Protein AF-A0AA50QR69-F1 (afdb_monomer)

Foldseek 3Di:
DDPVVVLVCCQPPVVVQCVVCLQQVVLVSVVVNDDPVVSVVSNVVSVVCVVQQKGRPKDWDDKADWDFDDWDQDPVGIDTDIDIDTDMDTDIAHPVRDD

Organism: NCBI:txid2839607

Secondary structure (DSSP, 8-state):
--HHHHHHHIIIIIHHHHHHHHHHT-HHHHHHHS-HHHHHHHHHHHHHHHHTT-EE--EEEEEEEEEEEEEEEETTEEEEEEEEEEEEE--EE-TT---

pLDDT: mean 94.92, std 2.82, range [77.81, 97.88]

Sequence (99 aa):
FTAQKFLKDCGNDIIPNILEAMVRGDLEILKDWCYEGVFNILATPIKQCKQLGYRLDSKILDIENIELVMGKMMDQGPVLVLTFQSQQIMCVRDGKNNV

Nearest PDB structures (foldseek):
  2cw9-assembly1_A  TM=9.917E-01  e=4.374E-11  Homo sapiens
  3qk9-assembly1_A  TM=9.060E-01  e=1.125E-06  Saccharomyces cerevisiae
  8scx-assembly1_C  TM=9.147E-01  e=2.582E-06  Saccharomyces cerevisiae
  2fxt-assembly1_A-2  TM=8.986E-01  e=6.729E-06  Saccharomyces cerevisiae
  5u9o-assembly1_H  TM=6.435E-01  e=2.097E-01  Arabidopsis thaliana

Structure (mmCIF, N/CA/C/O backbone):
data_AF-A0AA50QR69-F1
#
_entry.id   AF-A0AA50QR69-F1
#
loop_
_atom_site.group_PDB
_atom_site.id
_atom_site.type_symbol
_atom_site.label_atom_id
_atom_site.label_alt_id
_atom_site.label_comp_id
_atom_site.label_asym_id
_atom_site.label_entity_id
_atom_site.label_seq_id
_atom_site.pdbx_PDB_ins_code
_atom_site.Cartn_x
_atom_site.Cartn_y
_atom_site.Cartn_z
_atom_site.occupancy
_atom_site.B_iso_or_equiv
_atom_site.auth_seq_id
_atom_site.auth_comp_id
_atom_site.auth_asym_id
_atom_site.auth_atom_id
_atom_site.pdbx_PDB_model_num
ATOM 1 N N . PHE A 1 1 ? 7.022 -6.056 -21.956 1.00 77.81 1 PHE A N 1
ATOM 2 C CA . PHE A 1 1 ? 7.314 -5.454 -20.642 1.00 77.81 1 PHE A CA 1
ATOM 3 C C . 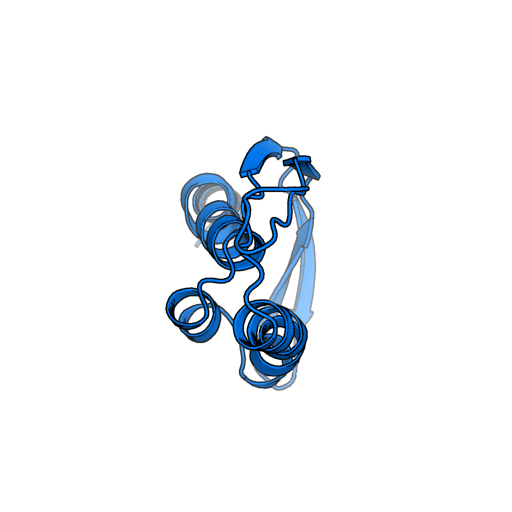PHE A 1 1 ? 8.284 -4.300 -20.860 1.00 77.81 1 PHE A C 1
ATOM 5 O O . PHE A 1 1 ? 9.320 -4.527 -21.469 1.00 77.81 1 PHE A O 1
ATOM 12 N N . THR A 1 2 ? 7.934 -3.076 -20.460 1.00 90.50 2 THR A N 1
ATOM 13 C CA . THR A 1 2 ? 8.862 -1.930 -20.440 1.00 90.50 2 THR A CA 1
ATOM 14 C C . THR A 1 2 ? 8.776 -1.268 -19.071 1.00 90.50 2 THR A C 1
ATOM 16 O O . THR A 1 2 ? 7.691 -1.216 -18.491 1.00 90.50 2 THR A O 1
ATOM 19 N N . ALA A 1 3 ? 9.898 -0.751 -18.565 1.00 87.56 3 ALA A N 1
ATOM 20 C CA . ALA A 1 3 ? 9.936 -0.103 -17.254 1.00 87.56 3 ALA A CA 1
ATOM 21 C C . ALA A 1 3 ? 8.956 1.081 -17.173 1.00 87.56 3 ALA A C 1
ATOM 23 O O . ALA A 1 3 ? 8.207 1.187 -16.212 1.00 87.56 3 ALA A O 1
ATOM 24 N N . GLN A 1 4 ? 8.871 1.909 -18.220 1.00 91.44 4 GLN A N 1
ATOM 25 C CA . GLN A 1 4 ? 7.921 3.030 -18.276 1.00 91.44 4 GLN A CA 1
ATOM 26 C C . GLN A 1 4 ? 6.456 2.592 -18.213 1.00 91.44 4 GLN A C 1
ATOM 28 O O . GLN A 1 4 ? 5.666 3.221 -17.514 1.00 91.44 4 GLN A O 1
ATOM 33 N N . LYS A 1 5 ? 6.079 1.521 -18.928 1.00 94.25 5 LYS A N 1
ATOM 34 C CA . LYS A 1 5 ? 4.706 1.011 -18.854 1.00 94.25 5 LYS A CA 1
ATOM 35 C C . LYS A 1 5 ? 4.416 0.465 -17.457 1.00 94.25 5 LYS A C 1
ATOM 37 O O . LYS A 1 5 ? 3.391 0.808 -16.892 1.00 94.25 5 LYS A O 1
ATOM 42 N N . PHE A 1 6 ? 5.347 -0.301 -16.890 1.00 93.94 6 PHE A N 1
ATOM 43 C CA . PHE A 1 6 ? 5.206 -0.836 -15.539 1.00 93.94 6 PHE A CA 1
ATOM 44 C C . PHE A 1 6 ? 5.051 0.273 -14.489 1.00 93.94 6 PHE A C 1
ATOM 46 O O . PHE A 1 6 ? 4.132 0.206 -13.689 1.00 93.94 6 PHE A O 1
ATOM 53 N N . LEU A 1 7 ? 5.861 1.337 -14.541 1.00 95.25 7 LEU A N 1
ATOM 54 C CA . LEU A 1 7 ? 5.729 2.485 -13.632 1.00 95.25 7 LEU A CA 1
ATOM 55 C C . LEU A 1 7 ? 4.372 3.190 -13.770 1.00 95.25 7 LEU A C 1
ATOM 57 O O . LEU A 1 7 ? 3.776 3.587 -12.771 1.00 95.25 7 LEU A O 1
ATOM 61 N N . LYS A 1 8 ? 3.855 3.304 -14.998 1.00 95.12 8 LYS A N 1
ATOM 62 C CA . LYS A 1 8 ? 2.514 3.843 -15.249 1.00 95.12 8 LYS A CA 1
ATOM 63 C C . LYS A 1 8 ? 1.421 2.944 -14.661 1.00 95.12 8 LYS A C 1
ATOM 65 O O . LYS A 1 8 ? 0.475 3.457 -14.071 1.00 95.12 8 LYS A O 1
ATOM 70 N N . ASP A 1 9 ? 1.551 1.630 -14.811 1.00 95.88 9 ASP A N 1
ATOM 71 C CA . ASP A 1 9 ? 0.623 0.658 -14.226 1.00 95.88 9 ASP A CA 1
ATOM 72 C C . ASP A 1 9 ? 0.698 0.709 -12.684 1.00 95.88 9 ASP A C 1
ATOM 74 O O . ASP A 1 9 ? -0.328 0.681 -12.004 1.00 95.88 9 ASP A O 1
ATOM 78 N N . CYS A 1 10 ? 1.897 0.907 -12.120 1.00 96.44 10 CYS A N 1
ATOM 79 C CA . CYS A 1 10 ? 2.082 1.105 -10.686 1.00 96.44 10 CYS A CA 1
ATOM 80 C C . CYS A 1 10 ? 1.348 2.339 -10.160 1.00 96.44 10 CYS A C 1
ATOM 82 O O . CYS A 1 10 ? 0.665 2.241 -9.145 1.00 96.44 10 CYS A O 1
ATOM 84 N N . GLY A 1 11 ? 1.473 3.479 -10.841 1.00 95.38 11 GLY A N 1
ATOM 85 C CA . GLY A 1 11 ? 0.843 4.725 -10.402 1.00 95.38 11 GLY A CA 1
ATOM 86 C C . GLY A 1 11 ? -0.666 4.777 -10.590 1.00 95.38 11 GLY A C 1
ATOM 87 O O . GLY A 1 11 ? -1.346 5.410 -9.792 1.00 95.38 11 GLY A O 1
ATOM 88 N N 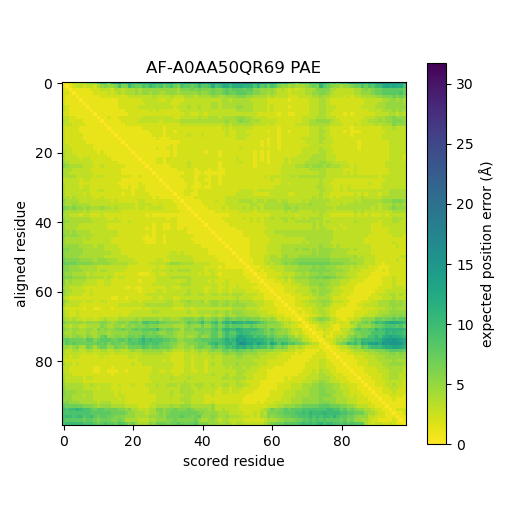. ASN A 1 12 ? -1.199 4.104 -11.609 1.00 95.25 12 ASN A N 1
ATOM 89 C CA . ASN A 1 12 ? -2.631 4.169 -11.906 1.00 95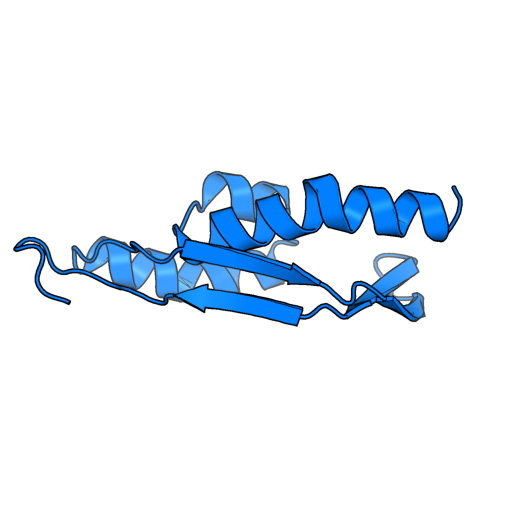.25 12 ASN A CA 1
ATOM 90 C C . ASN A 1 12 ? -3.457 3.099 -11.191 1.00 95.25 12 ASN A C 1
ATOM 92 O O . ASN A 1 12 ? -4.661 3.287 -11.045 1.00 95.25 12 ASN A O 1
ATOM 96 N N . ASP A 1 13 ? -2.843 1.978 -10.805 1.00 95.19 13 ASP A N 1
ATOM 97 C CA . ASP A 1 13 ? -3.590 0.803 -10.351 1.00 95.19 13 ASP A CA 1
ATOM 98 C C . ASP A 1 13 ? -2.958 0.158 -9.113 1.00 95.19 13 ASP A C 1
ATOM 100 O O . ASP A 1 13 ? -3.573 0.108 -8.050 1.00 95.19 13 ASP A O 1
ATOM 104 N N . ILE A 1 14 ? -1.697 -0.273 -9.200 1.00 96.44 14 ILE A N 1
ATOM 105 C CA . ILE A 1 14 ? -1.098 -1.115 -8.149 1.00 96.44 14 ILE A CA 1
ATOM 106 C C . ILE A 1 14 ? -0.941 -0.348 -6.827 1.00 96.44 14 ILE A C 1
ATOM 108 O O . ILE A 1 14 ? -1.431 -0.792 -5.790 1.00 96.44 14 ILE A O 1
ATOM 112 N N . ILE A 1 15 ? -0.256 0.800 -6.842 1.00 97.25 15 ILE A N 1
ATOM 113 C CA . ILE A 1 15 ? 0.039 1.567 -5.623 1.00 97.25 15 ILE A CA 1
ATOM 114 C C . ILE A 1 15 ? -1.251 2.131 -5.000 1.00 97.25 15 ILE A C 1
ATOM 116 O O . ILE A 1 15 ? -1.438 1.919 -3.797 1.00 97.25 15 ILE A O 1
ATOM 120 N N . PRO A 1 16 ? -2.164 2.783 -5.756 1.00 96.31 16 PRO A N 1
ATOM 121 C CA . PRO A 1 16 ? -3.408 3.294 -5.185 1.00 96.31 16 PRO A CA 1
ATOM 122 C C . PRO A 1 16 ? -4.263 2.207 -4.528 1.00 96.31 16 PRO A C 1
ATOM 124 O O . PRO A 1 16 ? -4.714 2.404 -3.401 1.00 96.31 16 PRO A O 1
ATOM 127 N N . ASN A 1 17 ? -4.440 1.045 -5.171 1.00 96.25 17 ASN A N 1
ATOM 128 C CA . ASN A 1 17 ? -5.255 -0.039 -4.611 1.00 96.25 17 ASN A CA 1
ATOM 129 C C . ASN A 1 17 ? -4.676 -0.581 -3.299 1.00 96.25 17 ASN A C 1
ATOM 131 O O . ASN A 1 17 ? -5.415 -0.769 -2.332 1.00 96.25 17 ASN A O 1
ATOM 135 N N . ILE A 1 18 ? -3.359 -0.808 -3.243 1.00 96.75 18 ILE A N 1
ATOM 136 C CA . ILE A 1 18 ? -2.700 -1.330 -2.039 1.00 96.75 18 ILE A CA 1
ATOM 137 C C . ILE A 1 18 ? -2.761 -0.307 -0.898 1.00 96.75 18 ILE A C 1
ATOM 139 O O . ILE A 1 18 ? -3.101 -0.671 0.230 1.00 96.75 18 ILE A O 1
ATOM 143 N N . LEU A 1 19 ? -2.456 0.967 -1.173 1.00 96.75 19 LEU A N 1
ATOM 144 C CA . LEU A 1 19 ? -2.492 2.019 -0.154 1.00 96.75 19 LEU A CA 1
ATOM 145 C C . LEU A 1 19 ? -3.905 2.242 0.384 1.00 96.75 19 LEU A C 1
ATOM 147 O O . LEU A 1 19 ? -4.080 2.280 1.600 1.00 96.75 19 LEU A O 1
ATOM 151 N N . GLU A 1 20 ? -4.910 2.339 -0.488 1.00 95.44 20 GLU A N 1
ATOM 152 C CA . GLU A 1 20 ? -6.305 2.518 -0.074 1.00 95.44 20 GLU A CA 1
ATOM 153 C C . GLU A 1 20 ? -6.802 1.333 0.764 1.00 95.44 20 GLU A C 1
ATOM 155 O O . GLU A 1 20 ? -7.397 1.536 1.827 1.00 95.44 20 GLU A O 1
ATOM 160 N N . ALA A 1 21 ? -6.500 0.098 0.352 1.00 96.81 21 ALA A N 1
ATOM 161 C CA . ALA A 1 21 ? -6.835 -1.092 1.129 1.00 96.81 21 ALA A CA 1
ATOM 162 C C . ALA A 1 21 ? -6.161 -1.078 2.509 1.00 96.81 21 ALA A C 1
ATOM 164 O O . ALA A 1 21 ? -6.799 -1.371 3.522 1.00 96.81 21 ALA A O 1
ATOM 165 N N . MET A 1 22 ? -4.893 -0.664 2.577 1.00 95.75 22 MET A N 1
ATOM 166 C CA . MET A 1 22 ? -4.158 -0.556 3.834 1.00 95.75 22 MET A CA 1
ATOM 167 C C . MET A 1 22 ? -4.771 0.471 4.785 1.00 95.75 22 MET A C 1
ATOM 169 O O . MET A 1 22 ? -5.045 0.143 5.941 1.00 95.75 22 MET A O 1
ATOM 173 N N . VAL A 1 23 ? -5.017 1.698 4.320 1.00 95.31 23 VAL A N 1
ATOM 174 C CA . VAL A 1 23 ? -5.468 2.787 5.199 1.00 95.31 23 VAL A CA 1
ATOM 175 C C . VAL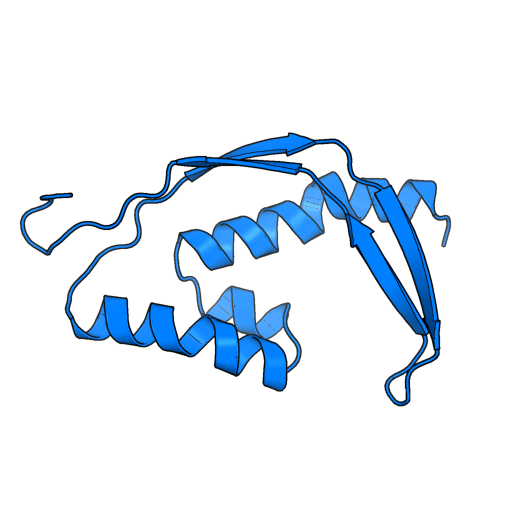 A 1 23 ? -6.934 2.662 5.613 1.00 95.31 23 VAL A C 1
ATOM 177 O O . VAL A 1 23 ? -7.298 3.151 6.681 1.00 95.31 23 VAL A O 1
ATOM 180 N N . ARG A 1 24 ? -7.764 1.967 4.825 1.00 95.12 24 ARG A N 1
ATOM 181 C CA . ARG A 1 24 ? -9.159 1.630 5.177 1.00 95.12 24 ARG A CA 1
ATOM 182 C C . ARG A 1 24 ? -9.285 0.318 5.953 1.00 95.12 24 ARG A C 1
ATOM 184 O O . ARG A 1 24 ? -10.348 0.004 6.489 1.00 95.12 24 ARG A O 1
ATOM 191 N N . GLY A 1 25 ? -8.209 -0.460 6.018 1.00 95.56 25 GLY A N 1
ATOM 192 C CA . GLY A 1 25 ? -8.195 -1.780 6.633 1.00 95.56 25 GLY A CA 1
ATOM 193 C C . GLY A 1 25 ? -9.012 -2.824 5.879 1.00 95.56 25 GLY A C 1
ATOM 194 O O . GLY A 1 25 ? -9.663 -3.661 6.514 1.00 95.56 25 GLY A O 1
ATOM 195 N N . ASP A 1 26 ? -9.010 -2.776 4.551 1.00 96.56 26 ASP A N 1
ATOM 196 C CA . ASP A 1 26 ? -9.577 -3.821 3.705 1.00 96.56 26 ASP A CA 1
ATOM 197 C C . ASP A 1 26 ? -8.624 -5.022 3.650 1.00 96.56 26 ASP A C 1
ATOM 199 O O . ASP A 1 26 ? -7.616 -5.040 2.944 1.00 96.56 26 ASP A O 1
ATOM 203 N N . LEU A 1 27 ? -8.930 -6.029 4.469 1.00 96.69 27 LEU A N 1
ATOM 204 C CA . LEU A 1 27 ? -8.098 -7.220 4.605 1.00 96.69 27 LEU A CA 1
ATOM 205 C C . LEU A 1 27 ? -8.267 -8.197 3.443 1.00 96.69 27 LEU A C 1
ATOM 207 O O . LEU A 1 27 ? -7.385 -9.029 3.254 1.00 96.69 27 LEU A O 1
ATOM 211 N N . GLU A 1 28 ? -9.378 -8.142 2.710 1.00 96.62 28 GLU A N 1
ATOM 212 C CA . GLU A 1 28 ? -9.601 -9.039 1.575 1.00 96.62 28 GLU A CA 1
ATOM 213 C C . GLU A 1 28 ? -8.730 -8.584 0.411 1.00 96.62 28 GLU A C 1
ATOM 215 O O . GLU A 1 28 ? -7.891 -9.351 -0.057 1.00 96.62 28 GLU A O 1
ATOM 220 N N . ILE A 1 29 ? -8.801 -7.293 0.072 1.00 96.25 29 ILE A N 1
ATOM 221 C CA . ILE A 1 29 ? -7.961 -6.710 -0.977 1.00 96.25 29 ILE A CA 1
ATOM 222 C C . ILE A 1 29 ? -6.478 -6.851 -0.615 1.00 96.25 29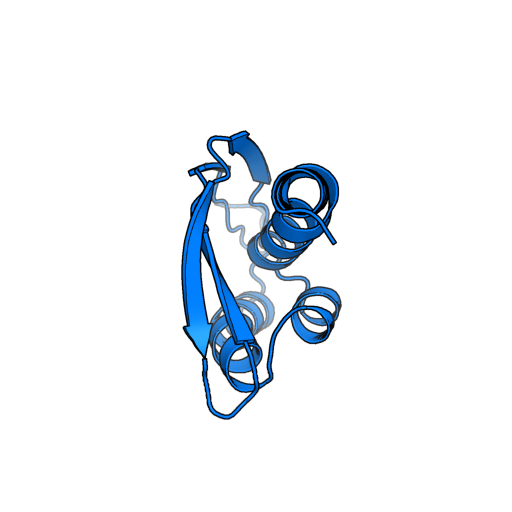 ILE A C 1
ATOM 224 O O . ILE A 1 29 ? -5.685 -7.323 -1.427 1.00 96.25 29 ILE A O 1
ATOM 228 N N . LEU A 1 30 ? -6.075 -6.515 0.617 1.00 96.44 30 LEU A N 1
ATOM 229 C CA . LEU A 1 30 ? -4.668 -6.646 1.018 1.00 96.44 30 LEU A CA 1
ATOM 230 C C . LEU A 1 30 ? -4.126 -8.072 0.874 1.00 96.44 30 LEU A C 1
ATOM 232 O O . LEU A 1 30 ? -2.942 -8.237 0.578 1.00 96.44 30 LEU A O 1
ATOM 236 N N . LYS A 1 31 ? -4.959 -9.093 1.097 1.00 96.75 31 LYS A N 1
ATOM 237 C CA . LYS A 1 31 ? -4.548 -10.495 0.979 1.00 96.75 31 LYS A CA 1
ATOM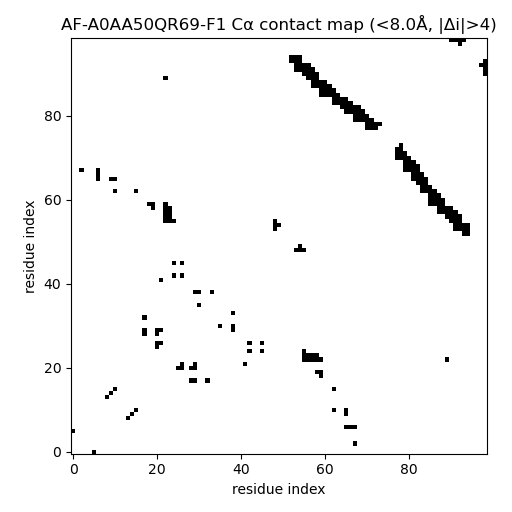 238 C C . LYS A 1 31 ? -4.250 -10.884 -0.466 1.00 96.75 31 LYS A C 1
ATOM 240 O O . LYS A 1 31 ? -3.319 -11.650 -0.688 1.00 96.75 31 LYS A O 1
ATOM 245 N N . ASP A 1 32 ? -4.998 -10.340 -1.420 1.00 96.50 32 ASP A N 1
ATOM 246 C CA . ASP A 1 32 ? -4.806 -10.625 -2.844 1.00 96.50 32 ASP A CA 1
ATOM 247 C C . ASP A 1 32 ? -3.533 -9.968 -3.402 1.00 96.50 32 ASP A C 1
ATOM 249 O O . ASP A 1 32 ? -2.900 -10.504 -4.312 1.00 96.50 32 ASP A O 1
ATOM 253 N N . TRP A 1 33 ? -3.118 -8.831 -2.831 1.00 95.69 33 TRP A N 1
ATOM 254 C CA . TRP A 1 33 ? -1.937 -8.083 -3.280 1.00 95.69 33 TRP A CA 1
ATOM 255 C C . TRP A 1 33 ? -0.636 -8.429 -2.546 1.00 95.69 33 TRP A C 1
ATOM 257 O O . TRP A 1 33 ? 0.451 -8.160 -3.063 1.00 95.69 33 TRP A O 1
ATOM 267 N N . CYS A 1 34 ? -0.710 -8.984 -1.335 1.00 94.62 34 CYS A N 1
ATOM 268 C CA . CYS A 1 34 ? 0.461 -9.214 -0.489 1.00 94.62 34 CYS A CA 1
ATOM 269 C C . CYS A 1 34 ? 0.834 -10.695 -0.404 1.00 94.62 34 CYS A C 1
ATOM 271 O O . CYS A 1 34 ? -0.011 -11.563 -0.206 1.00 94.62 34 CYS A O 1
ATOM 273 N N . TYR A 1 35 ? 2.139 -10.979 -0.407 1.00 93.06 35 TYR A N 1
ATOM 274 C CA . TYR A 1 35 ? 2.628 -12.290 0.016 1.00 93.06 35 TYR A CA 1
ATOM 275 C C . TYR A 1 35 ? 2.265 -12.554 1.487 1.00 93.06 35 TYR A C 1
ATOM 277 O O . TYR A 1 35 ? 2.245 -11.626 2.300 1.00 93.06 35 TYR A O 1
ATOM 285 N N . GLU A 1 36 ? 2.040 -13.821 1.847 1.00 92.94 36 GLU A N 1
ATOM 286 C CA . GLU A 1 36 ? 1.481 -14.230 3.147 1.00 92.94 36 GLU A CA 1
ATOM 287 C C . GLU A 1 36 ? 2.210 -13.610 4.352 1.00 92.94 36 GLU A C 1
ATOM 289 O O . GLU A 1 36 ? 1.578 -13.093 5.275 1.00 92.94 36 GLU A O 1
ATOM 294 N N . GLY A 1 37 ? 3.546 -13.602 4.325 1.00 93.06 37 GLY A N 1
ATOM 295 C CA . GLY A 1 37 ? 4.356 -13.020 5.398 1.00 93.06 37 GLY A CA 1
ATOM 296 C C . GLY A 1 37 ? 4.095 -11.525 5.608 1.00 93.06 37 GLY A C 1
ATOM 297 O O . GLY A 1 37 ? 3.906 -11.085 6.740 1.00 93.06 37 GLY A O 1
ATOM 298 N N . VAL A 1 38 ? 4.026 -10.750 4.521 1.00 93.06 38 VAL A N 1
ATOM 299 C CA . VAL A 1 38 ? 3.762 -9.302 4.574 1.00 93.06 38 VAL A CA 1
ATOM 300 C C . VAL A 1 38 ? 2.314 -9.040 4.976 1.00 93.06 38 VAL A C 1
ATOM 302 O O . VAL A 1 38 ? 2.057 -8.201 5.840 1.00 93.06 38 VAL A O 1
ATOM 305 N N . PHE A 1 39 ? 1.372 -9.804 4.417 1.00 97.31 39 PHE A N 1
ATOM 306 C CA . PHE A 1 39 ? -0.042 -9.702 4.761 1.00 97.31 39 PHE A CA 1
ATOM 307 C C . PHE A 1 39 ? -0.275 -9.876 6.265 1.00 97.31 39 PHE A C 1
ATOM 309 O O . PHE A 1 39 ? -0.968 -9.067 6.875 1.00 97.31 39 PHE A O 1
ATOM 316 N N . ASN A 1 40 ? 0.329 -10.890 6.891 1.00 96.00 40 ASN A N 1
ATOM 317 C CA . ASN A 1 40 ? 0.141 -11.149 8.320 1.00 96.00 40 ASN A CA 1
ATOM 318 C C . ASN A 1 40 ? 0.648 -9.998 9.204 1.00 96.00 40 ASN A C 1
ATOM 320 O O . ASN A 1 40 ? 0.010 -9.663 10.208 1.00 96.00 40 ASN A O 1
ATOM 324 N N . ILE A 1 41 ? 1.750 -9.355 8.807 1.00 96.81 41 ILE A N 1
ATOM 325 C CA . ILE A 1 41 ? 2.285 -8.176 9.497 1.00 96.81 41 ILE A CA 1
ATOM 326 C C . ILE A 1 41 ? 1.299 -7.004 9.389 1.00 96.81 41 ILE A C 1
ATOM 328 O O . ILE A 1 41 ? 0.950 -6.415 10.410 1.00 96.81 41 ILE A O 1
ATOM 332 N N . LEU A 1 42 ? 0.794 -6.706 8.186 1.00 95.69 42 LEU A N 1
ATOM 333 C CA . LEU A 1 42 ? -0.148 -5.600 7.961 1.00 95.69 42 LEU A CA 1
ATOM 334 C C . LEU A 1 42 ? -1.523 -5.855 8.597 1.00 95.69 42 LEU A C 1
ATOM 336 O O . LEU A 1 42 ? -2.138 -4.950 9.160 1.00 95.69 42 LEU A O 1
ATOM 340 N N . ALA A 1 43 ? -2.010 -7.095 8.548 1.00 96.81 43 ALA A N 1
ATOM 341 C CA . ALA A 1 43 ? -3.346 -7.454 9.005 1.00 96.81 43 ALA A CA 1
ATOM 342 C C . ALA A 1 43 ? -3.492 -7.398 10.529 1.00 96.81 43 ALA A C 1
ATOM 344 O O . ALA A 1 43 ? -4.593 -7.165 11.028 1.00 96.81 43 ALA A O 1
ATOM 345 N N . THR A 1 44 ? -2.412 -7.626 11.278 1.00 97.12 44 THR A N 1
ATOM 346 C CA . THR A 1 44 ? -2.439 -7.683 12.747 1.00 97.1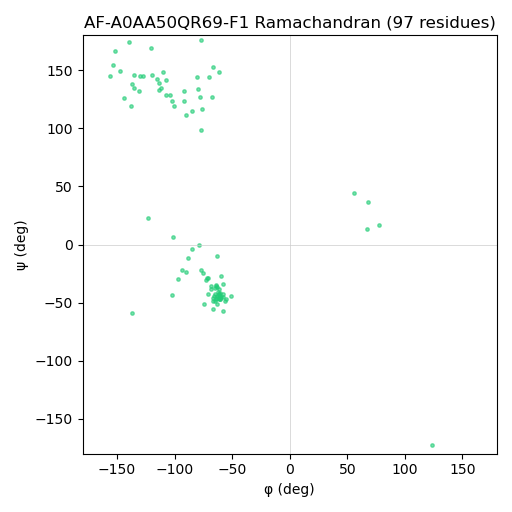2 44 THR A CA 1
ATOM 347 C C . THR A 1 44 ? -2.969 -6.390 13.390 1.00 97.12 44 THR A C 1
ATOM 349 O O . THR A 1 44 ? -3.986 -6.472 14.088 1.00 97.12 44 THR A O 1
ATOM 352 N N . PRO A 1 45 ? -2.388 -5.197 13.143 1.00 95.31 45 PRO A N 1
ATOM 353 C CA . PRO A 1 45 ? -2.894 -3.951 13.727 1.00 95.31 45 PRO A CA 1
ATOM 354 C C . PRO A 1 45 ? -4.307 -3.596 13.238 1.00 95.31 45 PRO A C 1
ATOM 356 O O . PRO A 1 45 ? -5.128 -3.110 14.017 1.00 95.31 45 PRO A O 1
ATOM 359 N N . ILE A 1 46 ? -4.635 -3.896 11.976 1.00 96.62 46 ILE A N 1
ATOM 360 C CA . ILE A 1 46 ? -5.973 -3.654 11.412 1.00 96.62 46 ILE A CA 1
ATOM 361 C C . ILE A 1 46 ? -7.027 -4.500 12.142 1.00 96.62 46 ILE A C 1
ATOM 363 O O . ILE A 1 46 ? -8.079 -3.989 12.532 1.00 96.62 46 ILE A O 1
ATOM 367 N N . LYS A 1 47 ? -6.752 -5.793 12.360 1.00 96.75 47 LYS A N 1
ATOM 368 C CA . LYS A 1 47 ? -7.648 -6.701 13.094 1.00 96.75 47 LYS A CA 1
ATOM 369 C C . LYS A 1 47 ? -7.850 -6.239 14.533 1.00 96.75 47 LYS A C 1
ATOM 371 O O . LYS A 1 47 ? -8.984 -6.240 14.999 1.00 96.75 47 LYS A O 1
ATOM 376 N N . GLN A 1 48 ? -6.783 -5.811 15.207 1.00 96.12 48 GLN A N 1
ATOM 377 C CA . GLN A 1 48 ? -6.863 -5.271 16.566 1.00 96.12 48 GLN A CA 1
ATOM 378 C C . GLN A 1 48 ? -7.742 -4.017 16.623 1.00 96.12 48 GLN A C 1
ATOM 380 O O . GLN A 1 48 ? -8.641 -3.949 17.457 1.00 96.12 48 GLN A O 1
ATOM 385 N N . CYS A 1 49 ? -7.557 -3.068 15.698 1.00 95.25 49 CYS A N 1
ATOM 386 C CA . CYS A 1 49 ? -8.401 -1.873 15.621 1.00 95.25 49 CYS A CA 1
ATOM 387 C C . CYS A 1 49 ? -9.882 -2.240 15.472 1.00 95.25 49 CYS A C 1
ATOM 389 O O . CYS A 1 49 ? -10.717 -1.764 16.241 1.00 95.25 49 CYS A O 1
ATOM 391 N N . LYS A 1 50 ? -10.204 -3.149 14.542 1.00 94.06 50 LYS A N 1
ATOM 392 C CA . LYS A 1 50 ? -11.581 -3.615 14.327 1.00 94.06 50 LYS A CA 1
ATOM 393 C C . LYS A 1 50 ? -12.157 -4.329 15.555 1.00 94.06 50 LYS A C 1
ATOM 395 O O . LYS A 1 50 ? -13.313 -4.103 15.892 1.00 94.06 50 LYS A O 1
ATOM 400 N N . GLN A 1 51 ? -11.366 -5.159 16.239 1.00 95.75 51 GLN A N 1
ATOM 401 C CA . GLN A 1 51 ? -11.786 -5.863 17.460 1.00 95.75 51 GLN A CA 1
ATOM 402 C C . GLN A 1 51 ? -1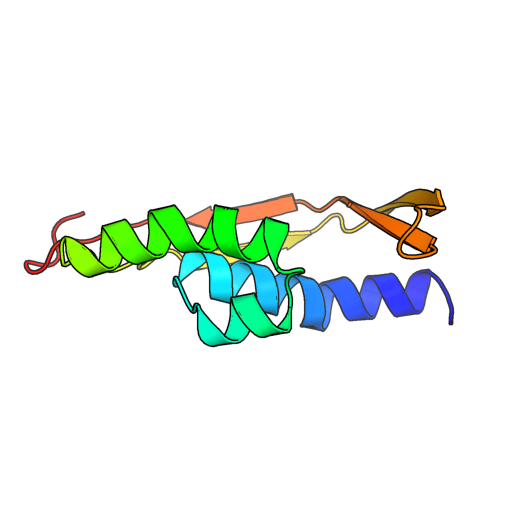2.103 -4.904 18.612 1.00 95.75 51 GLN A C 1
ATOM 404 O O . GLN A 1 51 ? -13.035 -5.150 19.371 1.00 95.75 51 GLN A O 1
ATOM 409 N N . LEU A 1 52 ? -11.359 -3.802 18.717 1.00 95.81 52 LEU A N 1
ATOM 410 C CA . LEU A 1 52 ? -11.591 -2.746 19.704 1.00 95.81 52 LEU A CA 1
ATOM 411 C C . LEU A 1 52 ? -12.746 -1.801 19.318 1.00 95.81 52 LEU A C 1
ATOM 413 O O . LEU A 1 52 ? -13.061 -0.880 20.067 1.00 95.81 52 LEU A O 1
ATOM 417 N N . GLY A 1 53 ? -13.392 -2.022 18.169 1.00 94.94 53 GLY A N 1
ATOM 418 C CA . GLY A 1 53 ? -14.493 -1.192 17.686 1.00 94.94 53 GLY A CA 1
ATOM 419 C C . GLY A 1 53 ? -14.048 0.137 17.073 1.00 94.94 53 GLY A C 1
ATOM 420 O O . GLY A 1 53 ? -14.873 1.039 16.922 1.00 94.94 53 GLY A O 1
ATOM 421 N N . TYR A 1 54 ? -12.767 0.270 16.713 1.00 96.75 54 TYR A N 1
ATOM 422 C CA . TYR A 1 54 ? -12.267 1.433 15.990 1.00 96.75 54 TYR A CA 1
ATOM 423 C C . TYR A 1 54 ? -12.561 1.336 14.491 1.00 96.75 54 TYR A C 1
ATOM 425 O O . TYR A 1 54 ? -12.464 0.271 13.874 1.00 96.75 54 TYR A O 1
ATOM 433 N N . ARG A 1 55 ? -12.862 2.486 13.887 1.00 95.00 55 ARG A N 1
ATOM 434 C CA . ARG A 1 55 ? -13.015 2.673 12.445 1.00 95.00 55 ARG A CA 1
ATOM 435 C C . ARG A 1 55 ? -11.789 3.380 11.881 1.00 95.00 55 ARG A C 1
ATOM 437 O O . ARG A 1 55 ? -11.413 4.440 12.368 1.00 95.00 55 ARG A O 1
ATOM 444 N N . LEU A 1 56 ? -11.203 2.814 10.832 1.00 96.00 56 LEU A N 1
ATOM 445 C CA . LEU A 1 56 ? -10.140 3.452 10.059 1.00 96.00 56 LEU A CA 1
ATOM 446 C C . LEU A 1 56 ? -10.790 4.367 9.011 1.00 96.00 56 LEU A C 1
ATOM 448 O O . LEU A 1 56 ? -11.524 3.889 8.150 1.00 96.00 56 LEU A O 1
ATOM 452 N N . ASP A 1 57 ? -10.576 5.675 9.131 1.00 95.38 57 ASP A N 1
ATOM 453 C CA . ASP A 1 57 ? -11.197 6.728 8.305 1.00 95.38 57 ASP A CA 1
ATOM 454 C C . ASP A 1 57 ? -10.136 7.602 7.612 1.00 95.38 57 ASP A C 1
ATOM 456 O O . ASP A 1 57 ? -10.359 8.765 7.270 1.00 95.38 57 ASP A O 1
ATOM 460 N N . SER A 1 58 ? -8.939 7.040 7.461 1.00 96.38 58 SER A N 1
ATOM 461 C CA . SER A 1 58 ? -7.807 7.653 6.781 1.00 96.38 58 SER A CA 1
ATOM 462 C C . SER A 1 58 ? -8.075 7.818 5.282 1.00 96.38 58 SER A C 1
ATOM 464 O O . SER A 1 58 ? -8.834 7.053 4.684 1.00 96.38 58 SER A O 1
ATOM 466 N N . LYS A 1 59 ? -7.428 8.807 4.659 1.00 95.25 59 LYS A N 1
ATOM 467 C CA . LYS A 1 59 ? -7.554 9.099 3.224 1.00 95.25 59 LYS A CA 1
ATOM 468 C C . LYS A 1 59 ? -6.198 9.362 2.594 1.00 95.25 59 LYS A C 1
ATOM 470 O O . LYS A 1 59 ? -5.425 10.152 3.139 1.00 95.25 59 LYS A O 1
ATOM 475 N N . ILE A 1 60 ? -5.956 8.769 1.429 1.00 96.81 60 ILE A N 1
ATOM 476 C CA . ILE A 1 60 ? -4.851 9.167 0.560 1.00 96.81 60 ILE A CA 1
ATOM 477 C C . ILE A 1 60 ? -5.287 10.415 -0.213 1.00 96.81 60 ILE A C 1
ATOM 479 O O . ILE A 1 60 ? -6.420 10.503 -0.686 1.00 96.81 60 ILE A O 1
ATOM 483 N N . LEU A 1 61 ? -4.412 11.412 -0.272 1.00 97.00 61 LEU A N 1
ATOM 484 C CA . LEU A 1 61 ? -4.650 12.672 -0.974 1.00 97.00 61 LEU A CA 1
ATOM 485 C C . LEU A 1 61 ? -3.921 12.708 -2.311 1.00 97.00 61 LEU A C 1
ATOM 487 O O . LEU A 1 61 ? -4.501 13.144 -3.300 1.00 97.00 61 LEU A O 1
ATOM 491 N N . ASP A 1 62 ? -2.671 12.251 -2.325 1.00 96.75 62 ASP A N 1
ATOM 492 C CA . ASP A 1 62 ? -1.831 12.285 -3.515 1.00 96.75 62 ASP A CA 1
ATOM 493 C C . ASP A 1 62 ? -0.761 11.189 -3.485 1.00 96.75 62 ASP A C 1
ATOM 495 O O . ASP A 1 62 ? -0.367 10.729 -2.406 1.00 96.75 62 ASP A O 1
ATOM 499 N N . ILE A 1 63 ? -0.308 10.778 -4.672 1.00 97.00 63 ILE A N 1
ATOM 500 C CA . ILE A 1 63 ? 0.786 9.827 -4.888 1.00 97.00 63 ILE A CA 1
ATOM 501 C C . ILE A 1 63 ? 1.650 10.353 -6.035 1.00 97.00 63 ILE A C 1
ATOM 503 O O . ILE A 1 63 ? 1.200 10.448 -7.176 1.00 97.00 63 ILE A O 1
ATOM 507 N N . GLU A 1 64 ? 2.919 10.615 -5.751 1.00 96.44 64 GLU A N 1
ATOM 508 C CA . GLU A 1 64 ? 3.858 11.202 -6.703 1.00 96.44 64 GLU A CA 1
ATOM 509 C C . GLU A 1 64 ? 5.248 10.554 -6.618 1.00 96.44 64 GLU A C 1
ATOM 511 O O . GLU A 1 64 ? 5.523 9.711 -5.759 1.00 96.44 64 GLU A O 1
ATOM 516 N N . ASN A 1 65 ? 6.136 10.940 -7.539 1.00 95.94 65 ASN A N 1
ATOM 517 C CA . ASN A 1 65 ? 7.551 10.548 -7.543 1.00 95.94 65 ASN A CA 1
ATOM 518 C C . ASN A 1 65 ? 7.775 9.023 -7.526 1.00 95.94 65 ASN A C 1
ATOM 520 O O . ASN A 1 65 ? 8.605 8.508 -6.778 1.00 95.94 65 ASN A O 1
ATOM 524 N N . ILE A 1 66 ? 7.007 8.296 -8.349 1.00 96.94 66 ILE A N 1
ATOM 525 C CA . ILE A 1 66 ? 7.110 6.838 -8.495 1.00 96.94 66 ILE A CA 1
ATOM 526 C C . ILE A 1 66 ? 8.337 6.482 -9.341 1.00 96.94 66 ILE A C 1
ATOM 528 O O . ILE A 1 66 ? 8.392 6.773 -10.537 1.00 96.94 66 ILE A O 1
ATOM 532 N N . GLU A 1 67 ? 9.288 5.777 -8.737 1.00 95.94 67 GLU A N 1
ATOM 533 C CA . GLU A 1 67 ? 10.572 5.434 -9.341 1.00 95.94 67 GLU A CA 1
ATOM 534 C C . GLU A 1 67 ? 10.944 3.969 -9.097 1.00 95.94 67 GLU A C 1
ATOM 536 O O . GLU A 1 67 ? 10.661 3.399 -8.044 1.00 95.94 67 GLU A O 1
ATOM 541 N N . LEU A 1 68 ? 11.622 3.356 -10.072 1.00 95.12 68 LEU A N 1
ATOM 542 C CA . LEU A 1 68 ? 12.250 2.044 -9.919 1.00 95.12 68 LEU A CA 1
ATOM 543 C C . LEU A 1 68 ? 13.679 2.222 -9.414 1.00 95.12 68 LEU A C 1
ATOM 545 O O . LEU A 1 68 ? 14.540 2.677 -10.162 1.00 95.12 68 LEU A O 1
ATOM 549 N N . VAL A 1 69 ? 13.934 1.816 -8.170 1.00 95.06 69 VAL A N 1
ATOM 550 C CA . VAL A 1 69 ? 15.230 2.040 -7.511 1.00 95.06 69 VAL A CA 1
ATOM 551 C C . VAL A 1 69 ? 16.168 0.844 -7.594 1.00 95.06 69 VAL A C 1
ATOM 553 O O . VAL A 1 69 ? 17.385 1.012 -7.600 1.00 95.06 69 VAL A O 1
ATOM 556 N N . MET A 1 70 ? 15.634 -0.379 -7.651 1.00 93.19 70 MET A N 1
ATOM 557 C CA . MET A 1 70 ? 16.455 -1.590 -7.687 1.00 93.19 70 MET A CA 1
ATOM 558 C C . MET A 1 70 ? 15.702 -2.762 -8.312 1.00 93.19 70 MET A C 1
ATOM 560 O O . MET A 1 70 ? 14.507 -2.934 -8.094 1.00 93.19 70 MET A O 1
ATOM 564 N N . GLY A 1 71 ? 16.424 -3.612 -9.037 1.00 93.62 71 GLY A N 1
ATOM 565 C CA . GLY A 1 71 ? 16.002 -4.977 -9.339 1.00 93.62 71 GLY A CA 1
ATOM 566 C C . GLY A 1 71 ? 16.944 -5.963 -8.655 1.00 93.62 71 GLY A C 1
ATOM 567 O O . GLY A 1 71 ? 18.161 -5.796 -8.736 1.00 93.62 71 GLY A O 1
ATOM 568 N N . LYS A 1 72 ? 16.409 -6.977 -7.974 1.00 93.00 72 LYS A N 1
ATOM 569 C CA . LYS A 1 72 ? 17.203 -8.006 -7.292 1.00 93.00 72 LYS A CA 1
ATOM 570 C C . LYS A 1 72 ? 16.611 -9.389 -7.530 1.00 93.00 72 LYS A C 1
ATOM 572 O O . LYS A 1 72 ? 15.403 -9.569 -7.453 1.00 93.00 72 LYS A O 1
ATOM 577 N N . MET A 1 73 ? 17.466 -10.378 -7.772 1.00 94.38 73 MET A N 1
ATOM 578 C CA . MET A 1 73 ? 17.053 -11.782 -7.760 1.00 94.38 73 MET A CA 1
ATOM 579 C C . MET A 1 73 ? 16.917 -12.269 -6.317 1.00 94.38 73 MET A C 1
ATOM 581 O O . MET A 1 73 ? 17.848 -12.124 -5.521 1.00 94.38 73 MET A O 1
ATOM 585 N N . MET A 1 74 ? 15.763 -12.837 -5.989 1.00 90.44 74 MET A N 1
ATOM 586 C CA . MET A 1 74 ? 15.499 -13.527 -4.729 1.00 90.44 74 MET A CA 1
ATOM 587 C C . MET A 1 74 ? 15.098 -14.978 -5.013 1.00 90.44 74 MET A C 1
ATOM 589 O O . MET A 1 74 ? 14.820 -15.332 -6.160 1.00 90.44 74 MET A O 1
ATOM 593 N N . ASP A 1 75 ? 15.044 -15.815 -3.976 1.00 88.62 75 ASP A N 1
ATOM 594 C CA . ASP A 1 75 ? 14.670 -17.233 -4.105 1.00 88.62 75 ASP A CA 1
ATOM 595 C C . ASP A 1 75 ? 13.260 -17.411 -4.694 1.00 88.62 75 ASP A C 1
ATOM 597 O O . ASP A 1 75 ? 12.972 -18.403 -5.357 1.00 88.62 75 ASP A O 1
ATOM 601 N N . GLN A 1 76 ? 12.386 -16.422 -4.488 1.00 84.19 76 GLN A N 1
ATOM 602 C CA . GLN A 1 76 ? 11.018 -16.390 -5.005 1.00 84.19 76 GLN A CA 1
ATOM 603 C C . GLN A 1 76 ? 10.923 -15.834 -6.441 1.00 84.19 76 GLN A C 1
ATOM 605 O O . GLN A 1 76 ? 9.834 -15.812 -7.012 1.00 84.19 76 GLN A O 1
ATOM 610 N N . GLY A 1 77 ? 12.037 -15.375 -7.029 1.00 90.56 77 GLY A N 1
ATOM 611 C CA . GLY A 1 77 ? 12.102 -14.800 -8.376 1.00 90.56 77 GLY A CA 1
ATOM 612 C C . GLY A 1 77 ? 12.691 -13.380 -8.438 1.00 90.56 77 GLY A C 1
ATOM 613 O O . GLY A 1 77 ? 13.231 -12.873 -7.451 1.00 90.56 77 GLY A O 1
ATOM 614 N N . PRO A 1 78 ? 12.637 -12.726 -9.614 1.00 93.50 78 PRO A N 1
ATOM 615 C CA . PRO A 1 78 ? 13.069 -11.340 -9.768 1.00 93.50 78 PRO A CA 1
ATOM 616 C C . PRO A 1 78 ? 12.130 -10.393 -9.010 1.00 93.50 78 PRO A C 1
ATOM 618 O O . PRO A 1 78 ? 10.922 -10.385 -9.237 1.00 93.50 78 PRO A O 1
ATOM 621 N N . VAL A 1 79 ? 12.698 -9.556 -8.148 1.00 93.25 79 VAL A N 1
ATOM 622 C CA . VAL A 1 79 ? 11.989 -8.547 -7.356 1.00 93.25 79 VAL A CA 1
ATOM 623 C C . VAL A 1 79 ? 12.383 -7.158 -7.838 1.00 93.25 79 VAL A C 1
ATOM 625 O O . VAL A 1 79 ? 13.563 -6.865 -8.032 1.00 93.25 79 VAL A O 1
ATOM 628 N N . LEU A 1 80 ? 11.385 -6.295 -8.013 1.00 93.62 80 LEU A N 1
ATOM 629 C CA . LEU A 1 80 ? 11.556 -4.881 -8.326 1.00 93.62 80 LEU A CA 1
ATOM 630 C C . LEU A 1 80 ? 11.202 -4.058 -7.091 1.00 93.62 80 LEU A C 1
ATOM 632 O O . LEU A 1 80 ? 10.140 -4.240 -6.501 1.00 93.62 80 LEU A O 1
ATOM 636 N N . VAL A 1 81 ? 12.096 -3.155 -6.708 1.00 93.81 81 VAL A N 1
ATOM 637 C CA . VAL A 1 81 ? 11.902 -2.230 -5.596 1.00 93.81 81 VAL A CA 1
ATOM 638 C C . VAL A 1 81 ? 11.541 -0.872 -6.173 1.00 93.81 81 VAL A C 1
ATOM 640 O O . VAL A 1 81 ? 12.291 -0.313 -6.977 1.00 93.81 81 VAL A O 1
ATOM 643 N N . LEU A 1 82 ? 10.390 -0.359 -5.751 1.00 95.75 82 LEU A N 1
ATOM 644 C CA . LEU A 1 82 ? 9.870 0.946 -6.136 1.00 95.75 82 LEU A CA 1
ATOM 645 C C . LEU A 1 82 ? 9.923 1.895 -4.939 1.00 95.75 82 LEU A C 1
ATOM 647 O O . LEU A 1 82 ? 9.736 1.467 -3.798 1.00 95.75 82 LEU A O 1
ATOM 651 N N . THR A 1 83 ? 10.122 3.178 -5.203 1.00 97.31 83 THR A N 1
ATOM 652 C CA . THR A 1 83 ? 9.893 4.252 -4.232 1.00 97.31 83 THR A CA 1
ATOM 653 C C . THR A 1 83 ? 8.838 5.195 -4.769 1.00 97.31 83 THR A C 1
ATOM 655 O O . THR A 1 83 ? 8.750 5.402 -5.973 1.00 97.31 83 THR A O 1
ATOM 658 N N . PHE A 1 84 ? 8.035 5.752 -3.875 1.00 97.50 84 PHE A N 1
ATOM 659 C CA . PHE A 1 84 ? 7.052 6.780 -4.187 1.00 97.50 84 PHE A CA 1
ATOM 660 C C . PHE A 1 84 ? 6.832 7.640 -2.945 1.00 97.50 84 PHE A C 1
ATOM 662 O O . PHE A 1 84 ? 7.228 7.270 -1.835 1.00 97.50 84 PHE A O 1
ATOM 669 N N . GLN A 1 85 ? 6.188 8.782 -3.132 1.00 97.88 85 GLN A N 1
ATOM 670 C CA . GLN A 1 85 ? 5.743 9.651 -2.054 1.00 97.88 85 GLN A CA 1
ATOM 671 C C . GLN A 1 85 ? 4.220 9.670 -2.041 1.00 97.88 85 GLN A C 1
ATOM 673 O O . GLN A 1 85 ? 3.590 9.688 -3.093 1.00 97.88 85 GLN A O 1
ATOM 678 N N . SER A 1 86 ? 3.627 9.626 -0.850 1.00 97.19 86 SER A N 1
ATOM 679 C CA . SER A 1 86 ? 2.178 9.714 -0.687 1.00 97.19 86 SER A CA 1
ATOM 680 C C . SER A 1 86 ? 1.824 10.739 0.375 1.00 97.19 86 SER A C 1
ATOM 682 O O . SER A 1 86 ? 2.348 10.679 1.492 1.00 97.19 86 SER A O 1
ATOM 684 N N . GLN A 1 87 ? 0.884 11.623 0.062 1.00 97.69 87 GLN A N 1
ATOM 685 C CA . GLN A 1 87 ? 0.255 12.490 1.045 1.00 97.69 87 GLN A CA 1
ATOM 686 C C . GLN A 1 87 ? -1.010 11.810 1.571 1.00 97.69 87 GLN A C 1
ATOM 688 O O . GLN A 1 87 ? -1.830 11.327 0.794 1.00 97.69 87 GLN A O 1
ATOM 693 N N . GLN A 1 88 ? -1.186 11.773 2.891 1.00 96.31 88 GLN A N 1
ATOM 694 C CA . GLN A 1 88 ? -2.339 11.122 3.510 1.00 96.31 88 GLN A CA 1
ATOM 695 C C . GLN A 1 88 ? -2.766 11.810 4.803 1.00 96.31 88 GLN A C 1
ATOM 697 O O . GLN A 1 88 ? -1.944 12.355 5.541 1.00 96.31 88 GLN A O 1
ATOM 702 N N . ILE A 1 89 ? -4.065 11.742 5.085 1.00 96.62 89 ILE A N 1
ATOM 703 C CA . ILE A 1 89 ? -4.645 12.093 6.378 1.00 96.62 89 ILE A CA 1
ATOM 704 C C . ILE A 1 89 ? -4.890 10.790 7.122 1.00 96.62 89 ILE A C 1
ATOM 706 O O . ILE A 1 89 ? -5.675 9.958 6.671 1.00 96.62 89 ILE A O 1
ATOM 710 N N . MET A 1 90 ? -4.245 10.632 8.274 1.00 95.44 90 MET A N 1
ATOM 711 C CA . MET A 1 90 ? -4.456 9.480 9.143 1.00 95.44 90 MET A CA 1
ATOM 712 C C . MET A 1 90 ? -5.544 9.802 10.161 1.00 95.44 90 MET A C 1
ATOM 714 O O . MET A 1 90 ? -5.431 10.775 10.905 1.00 95.44 90 MET A O 1
ATOM 718 N N . CYS A 1 91 ? -6.598 8.991 10.195 1.00 96.00 91 CYS A N 1
ATOM 719 C CA . CYS A 1 91 ? -7.695 9.158 11.137 1.00 96.00 91 CYS A CA 1
ATOM 720 C C . CYS A 1 91 ? -8.226 7.794 11.573 1.00 96.00 91 CYS A C 1
ATOM 722 O O . CYS A 1 91 ? -8.608 6.957 10.755 1.00 96.00 91 CYS A O 1
ATOM 724 N N . VAL A 1 92 ? -8.271 7.590 12.883 1.00 96.00 92 VAL A N 1
ATOM 725 C CA . VAL A 1 92 ? -8.969 6.473 13.513 1.00 96.00 92 VAL A CA 1
ATOM 726 C C . VAL A 1 92 ? -10.096 7.075 14.329 1.00 96.00 92 VAL A C 1
ATOM 728 O O . VAL A 1 92 ? -9.930 8.154 14.884 1.00 96.00 92 VAL A O 1
ATOM 731 N N . ARG A 1 93 ? -11.255 6.421 14.360 1.00 96.44 93 ARG A N 1
ATOM 732 C CA . ARG A 1 93 ? -12.403 6.882 15.138 1.00 96.44 93 ARG A CA 1
ATOM 733 C C . ARG A 1 93 ? -12.941 5.796 16.040 1.00 96.44 93 ARG A C 1
ATOM 735 O O . ARG A 1 93 ? -12.975 4.633 15.648 1.00 96.44 93 ARG A O 1
ATOM 742 N N . ASP A 1 94 ? -13.415 6.174 17.217 1.00 95.88 94 ASP A N 1
ATOM 743 C CA . ASP A 1 94 ? -14.168 5.271 18.086 1.00 95.88 94 ASP A CA 1
ATOM 744 C C . ASP A 1 94 ? -15.625 5.083 17.607 1.00 95.88 94 ASP A C 1
ATOM 746 O O . ASP A 1 94 ? -16.101 5.726 16.663 1.00 95.88 94 ASP A O 1
ATOM 750 N N . GLY A 1 95 ? -16.373 4.212 18.292 1.00 92.25 95 GLY A N 1
ATOM 751 C CA . GLY A 1 95 ? -17.796 3.979 18.014 1.00 92.25 95 GLY A CA 1
ATOM 752 C C . GLY A 1 95 ? -18.712 5.194 18.245 1.00 92.25 95 GLY A C 1
ATOM 753 O O . GLY A 1 95 ? -19.875 5.160 17.848 1.00 92.25 95 GLY A O 1
ATOM 754 N N . LYS A 1 96 ? -18.209 6.271 18.862 1.00 94.50 96 LYS A N 1
ATOM 755 C CA . LYS A 1 96 ? -18.902 7.554 19.063 1.00 94.50 96 LYS A CA 1
ATOM 756 C C . LYS A 1 96 ? -18.458 8.626 18.055 1.00 94.50 96 LYS A C 1
ATOM 758 O O . LYS A 1 96 ? -18.913 9.761 18.156 1.00 94.50 96 LYS A O 1
ATOM 763 N N . ASN A 1 97 ? -17.639 8.266 17.061 1.00 91.88 97 ASN A N 1
ATOM 764 C CA . ASN A 1 97 ? -17.027 9.145 16.057 1.00 91.88 97 ASN A CA 1
ATOM 765 C C . ASN A 1 97 ? -15.979 10.142 16.585 1.00 91.88 97 ASN A C 1
ATOM 767 O O . ASN A 1 97 ? -15.582 11.038 15.830 1.00 91.88 97 ASN A O 1
ATOM 771 N N . ASN A 1 98 ? -15.489 9.978 17.816 1.00 94.69 98 ASN A N 1
ATOM 772 C CA . ASN A 1 98 ? -14.339 10.748 18.291 1.00 94.69 98 ASN A CA 1
ATOM 773 C C . ASN A 1 98 ? -13.080 10.287 17.558 1.00 94.69 98 ASN A C 1
ATOM 775 O O . ASN A 1 98 ? -12.969 9.100 17.252 1.00 94.69 98 ASN A O 1
ATOM 779 N N . VAL A 1 99 ? -12.176 11.228 17.277 1.00 91.25 99 VAL A N 1
ATOM 780 C CA . VAL A 1 99 ? -10.838 10.959 16.722 1.00 91.25 99 VAL A CA 1
ATOM 781 C C . VAL A 1 99 ? -9.887 10.596 17.853 1.00 91.25 99 VAL A C 1
ATOM 783 O O . VAL A 1 99 ? -9.920 11.327 18.868 1.00 91.25 99 VAL A O 1
#

InterPro domains:
  IPR007379 Tim44-like domain [PF04280] (1-97)
  IPR007379 Tim44-like domain [SM00978] (2-99)
  IPR032710 NTF2-like domain superfamily [SSF54427] (1-97)
  IPR039544 Tim44-like [PTHR10721] (1-98)

Mean predicted aligned error: 3.33 Å

Solvent-accessible surface area (backbone atoms only — not comparable to full-atom values): 5815 Å² total; per-residue (Å²): 140,52,71,69,59,50,51,51,48,33,68,74,45,54,48,54,54,51,51,51,22,60,47,50,52,38,64,68,61,38,49,77,77,35,60,70,74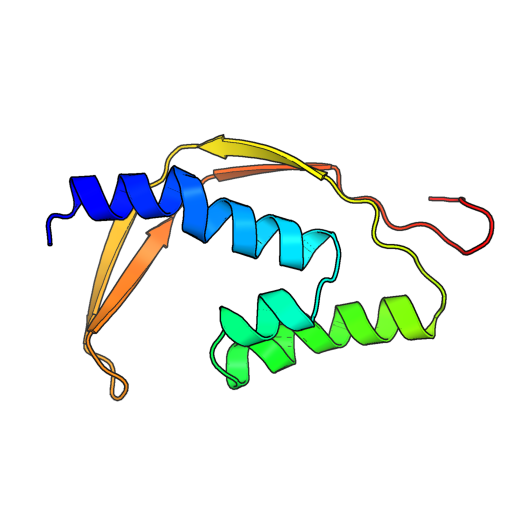,59,30,55,62,62,45,50,63,45,50,51,38,50,74,74,49,37,44,53,69,30,44,80,75,46,77,46,76,73,42,82,78,47,77,47,83,49,100,92,42,82,44,76,43,70,47,63,47,71,46,66,50,86,38,55,23,45,87,84,68,50,111

Radius of gyration: 15.63 Å; Cα contacts (8 Å, |Δi|>4): 128; chains: 1; bounding box: 36×30×40 Å